Protein AF-A0A1G8CUR8-F1 (afdb_monomer_lite)

Structure (mmCIF, N/CA/C/O backbone):
data_AF-A0A1G8CUR8-F1
#
_entry.id   AF-A0A1G8CUR8-F1
#
loop_
_atom_site.group_PDB
_atom_site.id
_atom_site.type_symbol
_atom_site.label_atom_id
_atom_site.label_al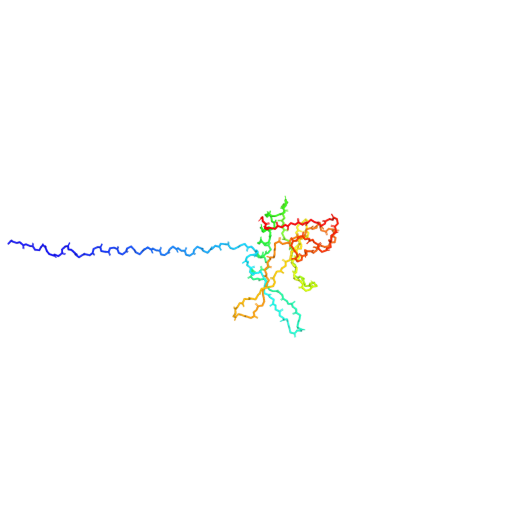t_id
_atom_site.label_comp_id
_atom_site.label_asym_id
_atom_site.label_entity_id
_atom_site.label_seq_id
_atom_site.pdbx_PDB_ins_code
_atom_site.Cartn_x
_atom_site.Cartn_y
_atom_site.Cartn_z
_atom_site.occupancy
_atom_site.B_iso_or_equiv
_atom_site.auth_seq_id
_atom_site.auth_comp_id
_atom_site.auth_asym_id
_atom_site.auth_atom_id
_atom_site.pdbx_PDB_model_num
ATOM 1 N N . MET A 1 1 ? 21.674 -42.390 73.891 1.00 46.41 1 MET A N 1
ATOM 2 C CA . MET A 1 1 ? 22.106 -42.621 72.493 1.00 46.41 1 MET A CA 1
ATOM 3 C C . MET A 1 1 ? 20.944 -43.165 71.679 1.00 46.41 1 MET A C 1
ATOM 5 O O . MET A 1 1 ? 20.579 -44.313 71.882 1.00 46.41 1 MET A O 1
ATOM 9 N N . LYS A 1 2 ? 20.374 -42.333 70.805 1.00 46.00 2 LYS A N 1
ATOM 10 C CA . LYS A 1 2 ? 19.852 -42.643 69.457 1.00 46.00 2 LYS A CA 1
ATOM 11 C C . LYS A 1 2 ? 18.990 -41.457 69.041 1.00 46.00 2 LYS A C 1
ATOM 13 O O . LYS A 1 2 ? 17.779 -41.410 69.196 1.00 46.00 2 LYS A O 1
ATOM 18 N N . THR A 1 3 ? 19.743 -40.440 68.663 1.00 50.34 3 THR A N 1
ATOM 19 C CA . THR A 1 3 ? 19.353 -39.210 68.000 1.00 50.34 3 THR A CA 1
ATOM 20 C C . THR A 1 3 ? 18.480 -39.491 66.780 1.00 50.34 3 THR A C 1
ATOM 22 O O . THR A 1 3 ? 18.774 -40.390 65.998 1.00 50.34 3 THR A O 1
ATOM 25 N N . LEU A 1 4 ? 17.430 -38.675 66.656 1.00 47.97 4 LEU A N 1
ATOM 26 C CA . LEU A 1 4 ? 16.946 -38.065 65.416 1.00 47.97 4 LEU A CA 1
ATOM 27 C C . LEU A 1 4 ? 17.214 -38.868 64.133 1.00 47.97 4 LEU A C 1
ATOM 29 O O . LEU A 1 4 ? 18.206 -38.638 63.450 1.00 47.97 4 LEU A O 1
ATOM 33 N N . LEU A 1 5 ? 16.290 -39.754 63.765 1.00 52.28 5 LEU A N 1
ATOM 34 C CA . LEU A 1 5 ? 16.308 -40.417 62.455 1.00 52.28 5 LEU A CA 1
ATOM 35 C C . LEU A 1 5 ? 14.953 -40.326 61.739 1.00 52.28 5 LEU A C 1
ATOM 37 O O . LEU A 1 5 ? 14.599 -41.198 60.958 1.00 52.28 5 LEU A O 1
ATOM 41 N N . ILE A 1 6 ? 14.166 -39.281 62.029 1.00 55.12 6 ILE A N 1
ATOM 42 C CA . ILE A 1 6 ? 12.817 -39.104 61.450 1.00 55.12 6 ILE A CA 1
ATOM 43 C C . ILE A 1 6 ? 12.619 -37.722 60.794 1.00 55.12 6 ILE A C 1
ATOM 45 O O . ILE A 1 6 ? 11.648 -37.511 60.080 1.00 55.12 6 ILE A O 1
ATOM 49 N N . SER A 1 7 ? 13.552 -36.778 60.926 1.00 48.81 7 SER A N 1
ATOM 50 C CA . SER A 1 7 ? 13.362 -35.406 60.420 1.00 48.81 7 SER A CA 1
ATOM 51 C C . SER A 1 7 ? 14.012 -35.092 59.064 1.00 48.81 7 SER A C 1
ATOM 53 O O . SER A 1 7 ? 13.972 -33.943 58.640 1.00 48.81 7 SER A O 1
ATOM 55 N N . LEU A 1 8 ? 14.559 -36.078 58.341 1.00 48.44 8 LEU A N 1
ATOM 56 C CA . LEU A 1 8 ? 15.260 -35.852 57.061 1.00 48.44 8 LEU A CA 1
ATOM 57 C C . LEU A 1 8 ? 14.504 -36.348 55.814 1.00 48.44 8 LEU A C 1
ATOM 59 O O . LEU A 1 8 ? 15.114 -36.708 54.814 1.00 48.44 8 LEU A O 1
ATOM 63 N N . LEU A 1 9 ? 13.168 -36.355 55.860 1.00 48.84 9 LEU A N 1
ATOM 64 C CA . LEU A 1 9 ? 12.311 -36.604 54.687 1.00 48.84 9 LEU A CA 1
ATOM 65 C C . LEU A 1 9 ? 11.451 -35.388 54.301 1.00 48.84 9 LEU A C 1
ATOM 67 O O . LEU A 1 9 ? 10.541 -35.503 53.482 1.00 48.84 9 LEU A O 1
ATOM 71 N N . PHE A 1 10 ? 11.751 -34.205 54.845 1.00 53.59 10 PHE A N 1
ATOM 72 C CA . PHE A 1 10 ? 11.098 -32.973 54.416 1.00 53.59 10 PHE A CA 1
ATOM 73 C C . PHE A 1 10 ? 11.707 -32.459 53.107 1.00 53.59 10 PHE A C 1
ATOM 75 O O . PHE A 1 10 ? 12.658 -31.685 53.075 1.00 53.59 10 PHE A O 1
ATOM 82 N N . SER A 1 11 ? 11.074 -32.916 52.026 1.00 55.25 11 SER A N 1
ATOM 83 C CA . SER A 1 11 ? 10.578 -32.053 50.952 1.00 55.25 11 SER A CA 1
ATOM 84 C C . SER A 1 11 ? 11.602 -31.140 50.274 1.00 55.25 11 SER A C 1
ATOM 86 O O . SER A 1 11 ? 11.551 -29.920 50.404 1.00 55.25 11 SER A O 1
ATOM 88 N N . THR A 1 12 ? 12.439 -31.723 49.420 1.00 54.06 12 THR A N 1
ATOM 89 C CA . THR A 1 12 ? 12.925 -31.042 48.212 1.00 54.06 12 THR A CA 1
ATOM 90 C C . THR A 1 12 ? 12.039 -31.409 47.022 1.00 54.06 12 THR A C 1
ATOM 92 O O . THR A 1 12 ? 12.497 -31.898 45.993 1.00 54.06 12 THR A O 1
ATOM 95 N N . SER A 1 13 ? 10.735 -31.144 47.123 1.00 54.97 13 SER A N 1
ATOM 96 C CA . SER A 1 13 ? 9.916 -30.924 45.930 1.00 54.97 13 SER A CA 1
ATOM 97 C C . SER A 1 13 ? 10.294 -29.549 45.386 1.00 54.97 13 SER A C 1
ATOM 99 O O . SER A 1 13 ? 9.623 -28.546 45.618 1.00 54.97 13 SER A O 1
ATOM 101 N N . CYS A 1 14 ? 11.434 -29.506 44.696 1.00 48.78 14 CYS A N 1
ATOM 102 C CA . CYS A 1 14 ? 11.768 -28.409 43.809 1.00 48.78 14 CYS A CA 1
ATOM 103 C C . CYS A 1 14 ? 10.674 -28.408 42.738 1.00 48.78 14 CYS A C 1
ATOM 105 O O . CYS A 1 14 ? 10.667 -29.245 41.835 1.00 48.78 14 CYS A O 1
ATOM 107 N N . LEU A 1 15 ? 9.678 -27.543 42.920 1.00 56.38 15 LEU A N 1
ATOM 108 C CA . LEU A 1 15 ? 8.731 -27.190 41.881 1.00 56.38 15 LEU A CA 1
ATOM 109 C C . LEU A 1 15 ? 9.568 -26.667 40.719 1.00 56.38 15 LEU A C 1
ATOM 111 O O . LEU A 1 15 ? 10.010 -25.521 40.724 1.00 56.38 15 LEU A O 1
ATOM 115 N N . ALA A 1 16 ? 9.797 -27.525 39.730 1.00 51.09 16 ALA A N 1
ATOM 116 C CA . ALA A 1 16 ? 10.126 -27.089 38.393 1.00 51.09 16 ALA A CA 1
ATOM 117 C C . ALA A 1 16 ? 8.914 -26.289 37.899 1.00 51.09 16 ALA A C 1
ATOM 119 O O . ALA A 1 16 ? 8.009 -26.827 37.265 1.00 51.09 16 ALA A O 1
ATOM 120 N N . GLN A 1 17 ? 8.857 -25.002 38.248 1.00 52.84 17 GLN A N 1
ATOM 121 C CA . GLN A 1 17 ? 8.122 -24.044 37.445 1.00 52.84 17 GLN A CA 1
ATOM 122 C C . GLN A 1 17 ? 8.821 -24.052 36.095 1.00 52.84 17 GLN A C 1
ATOM 124 O O . GLN A 1 17 ? 9.847 -23.414 35.889 1.00 52.84 17 GLN A O 1
ATOM 129 N N . GLN A 1 18 ? 8.294 -24.884 35.204 1.00 57.16 18 GLN A N 1
ATOM 130 C CA . GLN A 1 18 ? 8.576 -24.815 33.790 1.00 57.16 18 GLN A CA 1
ATOM 131 C C . GLN A 1 18 ? 8.112 -23.417 33.389 1.00 57.16 18 GLN A C 1
ATOM 133 O O . GLN A 1 18 ? 6.907 -23.166 33.325 1.00 57.16 18 GLN A O 1
ATOM 138 N N . GLU A 1 19 ? 9.057 -22.480 33.275 1.00 56.84 19 GLU A N 1
ATOM 139 C CA . GLU A 1 19 ? 8.770 -21.132 32.804 1.00 56.84 19 GLU A CA 1
ATOM 140 C C . GLU A 1 19 ? 7.939 -21.289 31.535 1.00 56.84 19 GLU A C 1
ATOM 142 O O . GLU A 1 19 ? 8.374 -21.929 30.572 1.00 56.84 19 GLU A O 1
ATOM 147 N N . ALA A 1 20 ? 6.692 -20.811 31.583 1.00 58.66 20 ALA A N 1
ATOM 148 C CA . ALA A 1 20 ? 5.819 -20.841 30.428 1.00 58.66 20 ALA A CA 1
ATOM 149 C C . ALA A 1 20 ? 6.600 -20.198 29.286 1.00 58.66 20 ALA A C 1
ATOM 151 O O . ALA A 1 20 ? 7.018 -19.044 29.402 1.00 58.66 20 ALA A O 1
ATOM 152 N N . SER A 1 21 ? 6.861 -20.978 28.232 1.00 54.66 21 SER A N 1
ATOM 153 C CA . SER A 1 21 ? 7.653 -20.521 27.098 1.00 54.66 21 SER A CA 1
ATOM 154 C C . SER A 1 21 ? 7.123 -19.153 26.673 1.00 54.66 21 SER A C 1
ATOM 156 O O . SER A 1 21 ? 5.904 -19.022 26.510 1.00 54.66 21 SER A O 1
ATOM 158 N N . PRO A 1 22 ? 7.981 -18.124 26.547 1.00 57.94 22 PRO A N 1
ATOM 159 C CA . PRO A 1 22 ? 7.515 -16.789 26.221 1.00 57.94 22 PRO A CA 1
ATOM 160 C C . PRO A 1 22 ? 6.696 -16.890 24.939 1.00 57.94 22 PRO A C 1
ATOM 162 O O . PRO A 1 22 ? 7.188 -17.412 23.934 1.00 57.94 22 PRO A O 1
ATOM 165 N N . LEU A 1 23 ? 5.433 -16.449 25.005 1.00 54.91 23 LEU A N 1
ATOM 166 C CA . LEU A 1 23 ? 4.524 -16.365 23.863 1.00 54.91 23 LEU A CA 1
ATOM 167 C C . LEU A 1 23 ? 5.285 -15.697 22.722 1.00 54.91 23 LEU A C 1
ATOM 169 O O . LEU A 1 23 ? 5.497 -14.484 22.718 1.00 54.91 23 LEU A O 1
ATOM 173 N N . THR A 1 24 ? 5.777 -16.508 21.791 1.00 53.72 24 THR A N 1
ATOM 174 C CA . THR A 1 24 ? 6.629 -16.016 20.721 1.00 53.72 24 THR A CA 1
ATOM 175 C C . THR A 1 24 ? 5.688 -15.362 19.729 1.00 53.72 24 THR A C 1
ATOM 177 O O . THR A 1 24 ? 5.030 -16.036 18.936 1.00 53.72 24 THR A O 1
ATOM 180 N N . TYR A 1 25 ? 5.534 -14.044 19.836 1.00 54.44 25 TYR A N 1
ATOM 181 C CA . TYR A 1 25 ? 4.718 -13.282 18.904 1.00 54.44 25 TYR A CA 1
ATOM 182 C C . TYR A 1 25 ? 5.302 -13.465 17.505 1.00 54.44 25 TYR A C 1
ATOM 184 O O . TYR A 1 25 ? 6.370 -12.946 17.185 1.00 54.44 25 TYR A O 1
ATOM 192 N N . ARG A 1 26 ? 4.607 -14.240 16.668 1.00 64.19 26 ARG A N 1
ATOM 193 C CA . ARG A 1 26 ? 4.991 -14.429 15.271 1.00 64.19 26 ARG A CA 1
ATOM 194 C C . ARG A 1 26 ? 4.946 -13.075 14.572 1.00 64.19 26 ARG A C 1
ATOM 196 O O . ARG A 1 26 ? 3.879 -12.463 14.487 1.00 64.19 26 ARG A O 1
ATOM 203 N N . THR A 1 27 ? 6.082 -12.635 14.039 1.00 71.56 27 THR A N 1
ATOM 204 C CA . THR A 1 27 ? 6.149 -11.460 13.168 1.00 71.56 27 THR A CA 1
ATOM 205 C C . THR A 1 27 ? 5.215 -11.679 11.978 1.00 71.56 27 THR A C 1
ATOM 207 O O . THR A 1 27 ? 5.364 -12.650 11.233 1.00 71.56 27 THR A O 1
ATOM 210 N N . ARG A 1 28 ? 4.208 -10.814 11.839 1.00 75.75 28 ARG A N 1
ATOM 211 C CA . ARG A 1 28 ? 3.243 -10.858 10.733 1.00 75.75 28 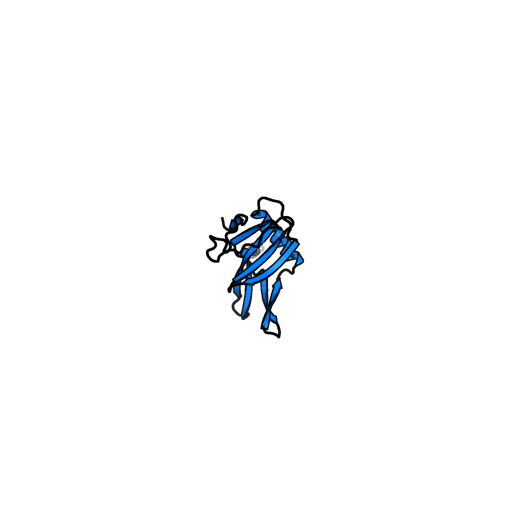ARG A CA 1
ATOM 212 C C . ARG A 1 28 ? 3.781 -10.071 9.546 1.00 75.75 28 ARG A C 1
ATOM 214 O O . ARG A 1 28 ? 4.362 -9.001 9.730 1.00 75.75 28 ARG A O 1
ATOM 221 N N . THR A 1 29 ? 3.566 -10.584 8.341 1.00 79.25 29 THR A N 1
ATOM 222 C CA . THR A 1 29 ? 3.896 -9.879 7.098 1.00 79.25 29 THR A CA 1
ATOM 223 C C . THR A 1 29 ? 2.890 -8.755 6.818 1.00 79.25 29 THR A C 1
ATOM 225 O O . THR A 1 29 ? 1.841 -8.654 7.461 1.00 79.25 29 THR A O 1
ATOM 228 N N . LEU A 1 30 ? 3.226 -7.859 5.887 1.00 83.62 30 LEU A N 1
ATOM 229 C CA . LEU A 1 30 ? 2.437 -6.657 5.588 1.00 83.62 30 LEU A CA 1
ATOM 230 C C . LEU A 1 30 ? 1.007 -6.979 5.105 1.00 83.62 30 LEU A C 1
ATOM 232 O O . LEU A 1 30 ? 0.063 -6.266 5.432 1.00 83.62 30 LEU A O 1
ATOM 236 N N . ASP A 1 31 ? 0.846 -8.092 4.392 1.00 79.19 31 ASP A N 1
ATOM 237 C CA . ASP A 1 31 ? -0.421 -8.649 3.900 1.00 79.19 31 ASP A CA 1
ATOM 238 C C . ASP A 1 31 ? -1.252 -9.359 4.990 1.00 79.19 31 ASP A C 1
ATOM 240 O O . ASP A 1 31 ? -2.374 -9.797 4.748 1.00 79.19 31 ASP A O 1
ATOM 244 N N . GLN A 1 32 ? -0.721 -9.469 6.211 1.00 83.12 32 GLN A N 1
ATOM 245 C CA . GLN A 1 32 ? -1.376 -10.113 7.358 1.00 83.12 32 GLN A CA 1
ATOM 246 C C . GLN A 1 32 ? -1.765 -9.125 8.463 1.00 83.12 32 GLN A C 1
ATOM 248 O O . GLN A 1 32 ? -2.253 -9.531 9.526 1.00 83.12 32 GLN A O 1
ATOM 253 N N . LYS A 1 33 ? -1.525 -7.830 8.250 1.00 88.62 33 LYS A N 1
ATOM 254 C CA . LYS A 1 33 ? -1.815 -6.786 9.230 1.00 88.62 33 LYS A CA 1
ATOM 255 C C . LYS A 1 33 ? -2.688 -5.692 8.637 1.00 88.62 33 LYS A C 1
ATOM 257 O O . LYS A 1 33 ? -2.622 -5.383 7.451 1.00 88.62 33 LYS A O 1
ATOM 262 N N . ASN A 1 34 ? -3.473 -5.073 9.510 1.00 90.38 34 ASN A N 1
ATOM 263 C CA . ASN A 1 34 ? -4.166 -3.838 9.182 1.00 90.38 34 ASN A CA 1
ATOM 264 C C . ASN A 1 34 ? -3.110 -2.749 8.967 1.00 90.38 34 ASN A C 1
ATOM 266 O O . ASN A 1 34 ? -2.259 -2.541 9.830 1.00 90.38 34 ASN A O 1
ATOM 270 N N . ILE A 1 35 ? -3.158 -2.077 7.823 1.00 94.25 35 ILE A N 1
ATOM 271 C CA . ILE A 1 35 ? -2.210 -1.018 7.465 1.00 94.25 35 ILE A CA 1
ATOM 272 C C . ILE A 1 35 ? -2.794 0.372 7.700 1.00 94.25 35 ILE A C 1
ATOM 274 O O . ILE A 1 35 ? -2.078 1.281 8.108 1.00 94.25 35 ILE A O 1
ATOM 278 N N . ALA A 1 36 ? -4.103 0.529 7.503 1.00 95.19 36 ALA A N 1
ATOM 279 C CA . ALA A 1 36 ? -4.791 1.799 7.654 1.00 95.19 36 ALA A CA 1
ATOM 280 C C . ALA A 1 36 ? -6.190 1.607 8.237 1.00 95.19 36 ALA A C 1
ATOM 282 O O . ALA A 1 36 ? -6.872 0.621 7.949 1.00 95.19 36 ALA A O 1
ATOM 283 N N . LYS A 1 37 ? -6.621 2.569 9.049 1.00 93.75 37 LYS A N 1
ATOM 284 C CA . LYS A 1 37 ? -8.009 2.724 9.485 1.00 93.75 37 LYS A CA 1
ATOM 285 C C . LYS A 1 37 ? -8.741 3.639 8.508 1.00 93.75 37 LYS A C 1
ATOM 287 O O . LYS A 1 37 ? -8.188 4.666 8.119 1.00 93.75 37 LYS A O 1
ATOM 292 N N . ILE A 1 38 ? -9.971 3.280 8.144 1.00 93.62 38 ILE A N 1
ATOM 293 C CA . ILE A 1 38 ? -10.858 4.148 7.363 1.00 93.62 38 ILE A CA 1
ATOM 294 C C . ILE A 1 38 ? -11.688 4.987 8.335 1.00 93.62 38 ILE A C 1
ATOM 296 O O . ILE A 1 38 ? -12.280 4.465 9.284 1.00 93.62 38 ILE A O 1
ATOM 300 N N . HIS A 1 39 ? -11.742 6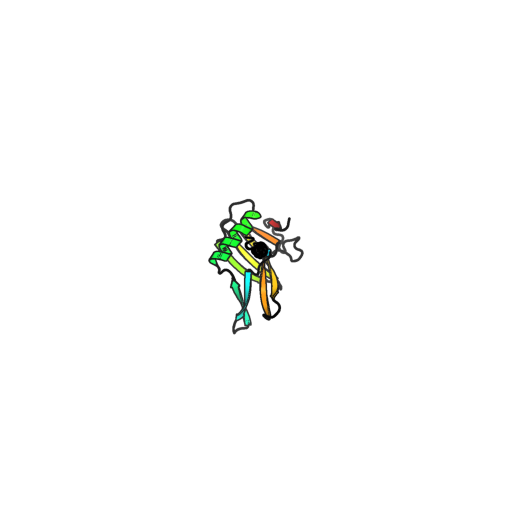.285 8.076 1.00 91.19 39 HIS A N 1
ATOM 301 C CA . HIS A 1 39 ? -12.554 7.258 8.786 1.00 91.19 39 HIS A CA 1
ATOM 302 C C . HIS A 1 39 ? -13.521 7.922 7.809 1.00 91.19 39 HIS A C 1
ATOM 304 O O . HIS A 1 39 ? -13.252 7.989 6.612 1.00 91.19 39 HIS A O 1
ATOM 310 N N . LEU A 1 40 ? -14.631 8.426 8.334 1.00 86.94 40 LEU A N 1
ATOM 311 C CA . LEU A 1 40 ? -15.482 9.376 7.632 1.00 86.94 40 LEU A CA 1
ATOM 312 C C . LEU A 1 40 ? -15.224 10.738 8.260 1.00 86.94 40 LEU A C 1
ATOM 314 O O . LEU A 1 40 ? -15.240 10.857 9.489 1.00 86.94 40 LEU A O 1
ATOM 318 N N . ASP A 1 41 ? -14.924 11.734 7.439 1.00 83.88 41 ASP A N 1
ATOM 319 C CA . ASP A 1 41 ? -14.894 13.111 7.907 1.00 83.88 41 ASP A CA 1
ATOM 320 C C . ASP A 1 41 ? -16.320 13.645 8.137 1.00 83.88 41 ASP A C 1
ATOM 322 O O . ASP A 1 41 ? -17.320 12.935 7.991 1.00 83.88 41 ASP A O 1
ATOM 326 N N . LYS A 1 42 ? -16.417 14.913 8.544 1.00 83.62 42 LYS A N 1
ATOM 327 C CA . LYS A 1 42 ? -17.701 15.565 8.838 1.00 83.62 42 LYS A CA 1
ATOM 328 C C . LYS A 1 42 ? -18.584 15.748 7.599 1.00 83.62 42 LYS A C 1
ATOM 330 O O . LYS A 1 42 ? -19.785 15.943 7.750 1.00 83.62 42 LYS A O 1
ATOM 335 N N . GLU A 1 43 ? -17.997 15.693 6.409 1.00 87.56 43 GLU A N 1
ATOM 336 C CA . GLU A 1 43 ? -18.656 15.866 5.113 1.00 87.56 43 GLU A CA 1
ATOM 337 C C . GLU A 1 43 ? -19.024 14.508 4.487 1.00 87.56 43 GLU A C 1
ATOM 339 O O . GLU A 1 43 ? -19.677 14.452 3.448 1.00 87.56 43 GLU A O 1
ATOM 344 N N . GLY A 1 44 ? -18.656 13.402 5.145 1.00 81.06 44 GLY A N 1
ATOM 345 C CA . GLY A 1 44 ? -18.900 12.038 4.686 1.00 81.06 44 GLY A CA 1
ATOM 346 C C . GLY A 1 44 ? -17.825 11.499 3.741 1.00 81.06 44 GLY A C 1
ATOM 347 O O . GLY A 1 44 ? -17.971 10.378 3.247 1.00 81.06 44 GLY A O 1
ATOM 348 N N . SER A 1 45 ? -16.738 12.238 3.509 1.00 86.94 45 SER A N 1
ATOM 349 C CA . SER A 1 45 ? -15.619 11.765 2.697 1.00 86.94 45 SER A CA 1
ATOM 350 C C . SER A 1 45 ? -14.750 10.790 3.486 1.00 86.94 45 SER A C 1
ATOM 352 O O . SER A 1 45 ? -14.549 10.910 4.698 1.00 86.94 45 SER A O 1
ATOM 354 N N . GLN A 1 46 ? -14.225 9.784 2.788 1.00 89.31 46 GLN A N 1
ATOM 355 C CA . GLN A 1 46 ? -13.362 8.782 3.403 1.00 89.31 46 GLN A CA 1
ATOM 356 C C . GLN A 1 46 ? -11.941 9.319 3.561 1.00 89.31 46 GLN A C 1
ATOM 358 O O . GLN A 1 46 ? -11.308 9.723 2.588 1.00 89.31 46 GLN A O 1
ATOM 363 N N . THR A 1 47 ? -11.422 9.261 4.783 1.00 91.06 47 THR A N 1
ATOM 364 C CA . THR A 1 47 ? -10.025 9.570 5.104 1.00 91.06 47 THR A CA 1
ATOM 365 C C . THR A 1 47 ? -9.337 8.351 5.711 1.00 91.06 47 THR A C 1
ATOM 367 O O . THR A 1 47 ? -9.988 7.417 6.190 1.00 91.06 47 THR A O 1
ATOM 370 N N . TYR A 1 48 ? -8.005 8.327 5.664 1.00 92.44 48 TYR A N 1
ATOM 371 C CA . TYR A 1 48 ? -7.217 7.154 6.033 1.00 92.44 48 TYR A CA 1
ATOM 372 C C . TYR A 1 48 ? -6.108 7.523 7.011 1.00 92.44 48 TYR A C 1
ATOM 374 O O . TYR A 1 48 ? -5.382 8.488 6.791 1.00 92.44 48 TYR A O 1
ATOM 382 N N . THR A 1 49 ? -5.943 6.709 8.053 1.00 93.81 49 THR A N 1
ATOM 383 C CA . THR A 1 49 ? -4.851 6.861 9.024 1.00 93.81 49 THR A CA 1
ATOM 384 C C . THR A 1 49 ? -4.004 5.596 9.037 1.00 93.81 49 THR A C 1
ATOM 386 O O . THR A 1 49 ? -4.517 4.525 9.374 1.00 93.81 49 THR A O 1
ATOM 389 N N . TYR A 1 50 ? -2.717 5.706 8.696 1.00 94.56 50 TYR A N 1
ATOM 390 C CA . TYR A 1 50 ? -1.776 4.586 8.781 1.00 94.56 50 TYR A CA 1
ATOM 391 C C . TYR A 1 50 ? -1.513 4.195 10.236 1.00 94.56 50 TYR A C 1
ATOM 393 O O . TYR A 1 50 ? -1.203 5.045 11.068 1.00 94.56 50 TYR A O 1
ATOM 401 N N . LEU A 1 51 ? -1.613 2.900 10.546 1.00 93.12 51 LEU A N 1
ATOM 402 C CA . LEU A 1 51 ? -1.523 2.414 11.929 1.00 93.12 51 LEU A CA 1
ATOM 403 C C . LEU A 1 51 ? -0.099 2.437 12.496 1.00 93.12 51 LEU A C 1
ATOM 405 O O . LEU A 1 51 ? 0.062 2.610 13.700 1.00 93.12 51 LEU A O 1
ATOM 409 N N . SER A 1 52 ? 0.920 2.282 11.649 1.00 91.88 52 SER A N 1
ATOM 410 C CA . SER A 1 52 ? 2.334 2.418 12.028 1.00 91.88 52 SER A CA 1
ATOM 411 C C . SER A 1 52 ? 2.856 3.854 11.906 1.00 91.88 52 SER A C 1
ATOM 413 O O . SER A 1 52 ? 4.002 4.117 12.246 1.00 91.88 52 SER A O 1
ATOM 415 N N . GLY A 1 53 ? 2.030 4.799 11.442 1.00 93.94 53 GLY A N 1
ATOM 416 C CA . GLY A 1 53 ? 2.495 6.113 11.004 1.00 93.94 53 GLY A CA 1
ATOM 417 C C . GLY A 1 53 ? 3.168 6.057 9.628 1.00 93.94 53 GLY A C 1
ATOM 418 O O . GLY A 1 53 ? 3.684 5.027 9.200 1.00 93.94 53 GLY A O 1
ATOM 419 N N . GLU A 1 54 ? 3.142 7.177 8.906 1.00 91.50 54 GLU A N 1
ATOM 420 C CA . GLU A 1 54 ? 3.564 7.222 7.500 1.00 91.50 54 GLU A CA 1
ATOM 421 C C . GLU A 1 54 ? 5.023 6.792 7.310 1.00 91.50 54 GLU A C 1
ATOM 423 O O . GLU A 1 54 ? 5.301 5.883 6.535 1.00 91.50 54 GLU A O 1
ATOM 428 N N . LYS A 1 55 ? 5.958 7.376 8.067 1.00 93.00 55 LYS A N 1
ATOM 429 C CA . LYS A 1 55 ? 7.396 7.089 7.939 1.00 93.00 55 LYS A CA 1
ATOM 430 C C . LYS A 1 55 ? 7.720 5.597 8.078 1.00 93.00 55 LYS A C 1
ATOM 432 O O . LYS A 1 55 ? 8.462 5.052 7.258 1.00 93.00 55 LYS A O 1
ATOM 437 N N . ASP A 1 56 ? 7.178 4.945 9.102 1.00 93.69 56 ASP A N 1
ATOM 438 C CA . ASP A 1 56 ? 7.440 3.526 9.347 1.00 93.69 56 ASP A CA 1
ATOM 439 C C . ASP A 1 56 ? 6.724 2.655 8.314 1.00 93.69 56 ASP A C 1
ATOM 441 O O . ASP A 1 56 ? 7.310 1.696 7.812 1.00 93.69 56 ASP A O 1
ATOM 445 N N . PHE A 1 57 ? 5.517 3.039 7.894 1.00 94.12 57 PHE A N 1
ATOM 446 C CA . PHE A 1 57 ? 4.807 2.360 6.817 1.00 94.12 57 PHE A CA 1
ATOM 447 C C . PHE A 1 57 ? 5.586 2.371 5.490 1.00 94.12 57 PHE A C 1
ATOM 449 O O . PHE A 1 57 ? 5.702 1.329 4.844 1.00 94.12 57 PHE A O 1
ATOM 456 N N . LEU A 1 58 ? 6.201 3.498 5.101 1.00 94.81 58 LEU A N 1
ATOM 457 C CA . LEU A 1 58 ? 7.033 3.568 3.889 1.00 94.81 58 LEU A CA 1
ATOM 458 C C . LEU A 1 58 ? 8.259 2.643 3.978 1.00 94.81 58 LEU A C 1
ATOM 460 O O . LEU A 1 58 ? 8.638 2.006 2.988 1.00 94.81 58 LEU A O 1
ATOM 464 N N . LYS A 1 59 ? 8.874 2.530 5.162 1.00 92.81 59 LYS A N 1
ATOM 465 C CA . LYS A 1 59 ? 10.001 1.616 5.399 1.00 92.81 59 LYS A CA 1
ATOM 466 C C . LYS A 1 59 ? 9.572 0.155 5.270 1.00 92.81 59 LYS A C 1
ATOM 468 O O . LYS A 1 59 ? 10.251 -0.626 4.607 1.00 92.81 59 LYS A O 1
ATOM 473 N N . GLU A 1 60 ? 8.445 -0.211 5.869 1.00 92.25 60 GLU A N 1
ATOM 474 C CA . GLU A 1 60 ? 7.911 -1.571 5.789 1.00 92.25 60 GLU A CA 1
ATOM 475 C C . GLU A 1 60 ? 7.486 -1.939 4.360 1.00 92.25 60 GLU A C 1
ATOM 477 O O . GLU A 1 60 ? 7.766 -3.047 3.906 1.00 92.25 60 GLU A O 1
ATOM 482 N N . LEU A 1 61 ? 6.868 -1.011 3.620 1.00 93.00 61 LEU A N 1
ATOM 483 C CA . LEU A 1 61 ? 6.547 -1.203 2.203 1.00 93.00 61 LEU A CA 1
ATOM 484 C C . LEU A 1 61 ? 7.795 -1.380 1.347 1.00 93.00 61 LEU A C 1
ATOM 486 O O . LEU A 1 61 ? 7.804 -2.213 0.447 1.00 93.00 61 LEU A O 1
ATOM 490 N N . THR A 1 62 ? 8.850 -0.614 1.630 1.00 92.50 62 THR A N 1
ATOM 491 C CA . THR A 1 62 ? 10.137 -0.760 0.943 1.00 92.50 62 THR A CA 1
ATOM 492 C C . THR A 1 62 ? 10.661 -2.185 1.101 1.00 92.50 62 THR A C 1
ATOM 494 O O . THR A 1 62 ? 10.956 -2.839 0.106 1.00 92.50 62 THR A O 1
ATOM 497 N N . GLN A 1 63 ? 10.690 -2.703 2.332 1.00 89.94 63 GLN A N 1
ATOM 498 C CA . GLN A 1 63 ? 11.114 -4.079 2.607 1.00 89.94 63 GLN A CA 1
ATOM 499 C C . GLN A 1 63 ? 10.196 -5.115 1.945 1.00 89.94 63 GLN A C 1
ATOM 501 O O . GLN A 1 63 ? 10.673 -6.095 1.378 1.00 89.94 63 GLN A O 1
ATOM 506 N N . TYR A 1 64 ? 8.882 -4.891 1.998 1.00 88.94 64 TYR A N 1
ATOM 507 C CA . TYR A 1 64 ? 7.891 -5.779 1.398 1.00 88.94 64 TYR A CA 1
ATOM 508 C C . TYR A 1 64 ? 8.059 -5.877 -0.122 1.00 88.94 64 TYR A C 1
ATOM 510 O O . TYR A 1 64 ? 8.120 -6.978 -0.667 1.00 88.94 64 TYR A O 1
ATOM 518 N N . TYR A 1 65 ? 8.189 -4.741 -0.811 1.00 88.25 65 TYR A N 1
ATOM 519 C CA . TYR A 1 65 ? 8.310 -4.736 -2.262 1.00 88.25 65 TYR A CA 1
ATOM 520 C C . TYR A 1 65 ? 9.685 -5.203 -2.749 1.00 88.25 65 TYR A C 1
ATOM 522 O O . TYR A 1 65 ? 9.762 -5.857 -3.787 1.00 88.25 65 TYR A O 1
ATOM 530 N N . GLN A 1 66 ? 10.764 -4.947 -1.999 1.00 86.88 66 GLN A N 1
ATOM 531 C CA . GLN A 1 66 ? 12.105 -5.457 -2.326 1.00 86.88 66 GLN A CA 1
ATOM 532 C C . GLN A 1 66 ? 12.145 -6.983 -2.479 1.00 86.88 66 GLN A C 1
ATOM 534 O O . GLN A 1 66 ? 12.950 -7.497 -3.247 1.00 86.88 66 GLN A O 1
ATOM 539 N N . ALA A 1 67 ? 11.270 -7.713 -1.782 1.00 80.50 67 ALA A N 1
ATOM 540 C CA . ALA A 1 67 ? 11.184 -9.165 -1.904 1.00 80.50 67 ALA A CA 1
ATOM 541 C C . ALA A 1 67 ? 10.523 -9.642 -3.212 1.00 80.50 67 ALA A C 1
ATOM 543 O O . ALA A 1 67 ? 10.641 -10.821 -3.548 1.00 80.50 67 ALA A O 1
ATOM 544 N N . ILE A 1 68 ? 9.805 -8.767 -3.924 1.00 76.19 68 ILE A N 1
ATOM 545 C CA . ILE A 1 68 ? 8.976 -9.147 -5.079 1.00 76.19 68 ILE A CA 1
ATOM 546 C C . ILE A 1 68 ? 9.381 -8.453 -6.384 1.00 76.19 68 ILE A C 1
ATOM 548 O O . ILE A 1 68 ? 9.073 -8.972 -7.452 1.00 76.19 68 ILE A O 1
ATOM 552 N N . VAL A 1 69 ? 10.075 -7.312 -6.327 1.00 77.31 69 VAL A N 1
ATOM 553 C CA . VAL A 1 69 ? 10.569 -6.598 -7.515 1.00 77.31 69 VAL A CA 1
ATOM 554 C C . VAL A 1 69 ? 12.067 -6.876 -7.690 1.00 77.31 69 VAL A C 1
ATOM 556 O O . VAL A 1 69 ? 12.815 -6.772 -6.721 1.00 77.31 69 VAL A O 1
ATOM 559 N N . PRO A 1 70 ? 12.548 -7.179 -8.908 1.00 65.50 70 PRO A N 1
ATOM 560 C CA . PRO A 1 70 ? 13.938 -7.591 -9.150 1.00 65.50 70 PRO A CA 1
ATOM 561 C C . PRO A 1 70 ? 15.008 -6.491 -8.985 1.00 65.50 70 PRO A C 1
ATOM 563 O O . PRO A 1 70 ? 16.184 -6.752 -9.230 1.00 65.50 70 PRO A O 1
ATOM 566 N N . TYR A 1 71 ? 14.645 -5.273 -8.575 1.00 72.31 71 TYR A N 1
ATOM 567 C CA . TYR A 1 71 ? 15.551 -4.122 -8.490 1.00 72.31 71 TYR A CA 1
ATOM 568 C C . TYR A 1 71 ? 15.516 -3.479 -7.106 1.00 72.31 71 TYR A C 1
ATOM 570 O O . TYR A 1 71 ? 14.527 -3.593 -6.385 1.00 72.31 71 TYR A O 1
ATOM 578 N N . THR A 1 72 ? 16.568 -2.737 -6.748 1.00 74.06 72 THR A N 1
ATOM 579 C CA . THR A 1 72 ? 16.550 -1.913 -5.535 1.00 74.06 72 THR A CA 1
ATOM 580 C C . THR A 1 72 ? 15.477 -0.841 -5.665 1.00 74.06 72 THR A C 1
ATOM 582 O O . THR A 1 72 ? 15.574 0.077 -6.479 1.00 74.06 72 THR A O 1
ATOM 585 N N . ILE A 1 73 ? 14.462 -0.952 -4.823 1.00 83.25 73 ILE A N 1
ATOM 586 C CA . ILE A 1 73 ? 13.358 -0.008 -4.724 1.00 83.25 73 ILE A CA 1
ATOM 587 C C . ILE A 1 73 ? 13.412 0.664 -3.363 1.00 83.25 73 ILE A C 1
ATOM 589 O O . ILE A 1 73 ? 13.646 0.010 -2.346 1.00 83.25 73 ILE A O 1
ATOM 593 N N . GLN A 1 74 ? 13.173 1.972 -3.370 1.00 92.06 74 GLN A N 1
ATOM 594 C CA . GLN A 1 74 ? 12.926 2.778 -2.184 1.00 92.06 74 GLN A CA 1
ATOM 595 C C . GLN A 1 74 ? 11.577 3.461 -2.374 1.00 92.06 74 GLN A C 1
ATOM 597 O O . GLN A 1 74 ? 11.382 4.173 -3.361 1.00 92.06 74 GLN A O 1
ATOM 602 N N . VAL A 1 75 ? 10.645 3.235 -1.450 1.00 94.00 75 VAL A N 1
ATOM 603 C CA . VAL A 1 75 ? 9.338 3.896 -1.489 1.00 94.00 75 VAL A CA 1
ATOM 604 C C . VAL A 1 75 ? 9.511 5.366 -1.113 1.00 94.00 75 VAL A C 1
ATOM 606 O O . VAL A 1 75 ? 10.153 5.680 -0.110 1.00 94.00 75 VAL A O 1
ATOM 609 N N . GLN A 1 76 ? 8.941 6.251 -1.929 1.00 94.00 76 GLN A N 1
ATOM 610 C CA . GLN A 1 76 ? 8.986 7.703 -1.747 1.00 94.00 76 GLN A CA 1
ATOM 611 C C . GLN A 1 76 ? 7.669 8.243 -1.196 1.00 94.00 76 GLN A C 1
ATOM 613 O O . GLN A 1 76 ? 7.672 9.103 -0.322 1.00 94.00 76 GLN A O 1
ATOM 618 N N . SER A 1 77 ? 6.545 7.741 -1.705 1.00 94.31 77 SER A N 1
ATOM 619 C CA . SER A 1 77 ? 5.219 8.193 -1.296 1.00 94.31 77 SER A CA 1
ATOM 620 C C . SER A 1 77 ? 4.160 7.134 -1.558 1.00 94.31 77 SER A C 1
ATOM 622 O O . SER A 1 77 ? 4.360 6.194 -2.336 1.00 94.31 77 SER A O 1
ATOM 624 N N . THR A 1 78 ? 3.020 7.294 -0.890 1.00 95.75 78 THR A N 1
ATOM 625 C CA . THR A 1 78 ? 1.857 6.431 -1.075 1.00 95.75 78 THR A CA 1
ATOM 626 C C . THR A 1 78 ? 0.566 7.231 -1.088 1.00 95.75 78 THR A C 1
ATOM 628 O O . THR A 1 78 ? 0.476 8.281 -0.459 1.00 95.75 78 THR A O 1
ATOM 631 N N . ALA A 1 79 ? -0.444 6.709 -1.775 1.00 94.31 79 ALA A N 1
ATOM 632 C CA . ALA A 1 79 ? -1.802 7.230 -1.751 1.00 94.31 79 ALA A CA 1
ATOM 633 C C . ALA A 1 79 ? -2.807 6.075 -1.776 1.00 94.31 79 ALA A C 1
ATOM 635 O O . ALA A 1 79 ? -2.627 5.100 -2.510 1.00 94.31 79 ALA A O 1
ATOM 636 N N . ILE A 1 80 ? -3.876 6.192 -0.987 1.00 95.06 80 ILE A N 1
ATOM 637 C CA . ILE A 1 80 ? -5.008 5.265 -1.032 1.00 95.06 80 ILE A CA 1
ATOM 638 C C . ILE A 1 80 ? -6.099 5.893 -1.891 1.00 95.06 80 ILE A C 1
ATOM 640 O O . ILE A 1 80 ? -6.592 6.974 -1.577 1.00 95.06 80 ILE A O 1
ATOM 644 N N . ASN A 1 81 ? -6.498 5.194 -2.949 1.00 92.19 81 ASN A N 1
ATOM 645 C CA . ASN A 1 81 ? -7.564 5.619 -3.848 1.00 92.19 81 ASN A CA 1
ATOM 646 C C . ASN A 1 81 ? -8.729 4.634 -3.796 1.00 92.19 81 ASN A C 1
ATOM 648 O O . ASN A 1 81 ? -8.513 3.423 -3.736 1.00 92.19 81 ASN A O 1
ATOM 652 N N . TYR A 1 82 ? -9.953 5.155 -3.862 1.00 90.94 82 TYR A N 1
ATOM 653 C CA . TYR A 1 82 ? -11.169 4.359 -3.996 1.00 90.94 82 TYR A CA 1
ATOM 654 C C . TYR A 1 82 ? -11.717 4.507 -5.415 1.00 90.94 82 TYR A C 1
ATOM 656 O O . TYR A 1 82 ? -12.084 5.605 -5.827 1.00 90.94 82 TYR A O 1
ATOM 664 N N . ILE A 1 83 ? -11.725 3.420 -6.183 1.00 87.44 83 ILE A N 1
ATOM 665 C CA . ILE A 1 83 ? -12.104 3.416 -7.601 1.00 87.44 83 ILE A CA 1
ATOM 666 C C . ILE A 1 83 ? -12.969 2.188 -7.858 1.00 87.44 83 ILE A C 1
ATOM 668 O O . ILE A 1 83 ? -12.548 1.080 -7.537 1.00 87.44 83 ILE A O 1
ATOM 672 N N . LYS A 1 84 ? -14.155 2.371 -8.460 1.00 86.81 84 LYS A N 1
ATOM 673 C CA . LYS A 1 84 ? -15.074 1.275 -8.841 1.00 86.81 84 LYS A CA 1
ATOM 674 C C . LYS A 1 84 ? -15.233 0.234 -7.719 1.00 86.81 84 LYS A C 1
ATOM 676 O O . LYS A 1 84 ? -14.948 -0.948 -7.903 1.00 86.81 84 LYS A O 1
ATOM 681 N N . ASP A 1 85 ? -15.589 0.710 -6.532 1.00 87.81 85 ASP A N 1
ATOM 682 C CA . ASP A 1 85 ? -15.809 -0.102 -5.331 1.00 87.81 85 ASP A CA 1
ATOM 683 C C . ASP A 1 85 ? -14.606 -0.882 -4.784 1.00 87.81 85 ASP A C 1
ATOM 685 O O . ASP A 1 85 ? -14.747 -1.807 -3.983 1.00 87.81 85 ASP A O 1
ATOM 689 N N . ASN A 1 86 ? -13.398 -0.470 -5.166 1.00 90.00 86 ASN A N 1
ATOM 690 C CA . ASN A 1 86 ? -12.151 -1.076 -4.730 1.00 90.00 86 ASN A CA 1
ATOM 691 C C . ASN A 1 86 ? -11.190 -0.049 -4.144 1.00 90.00 86 ASN A C 1
ATOM 693 O O . ASN A 1 86 ? -11.088 1.079 -4.622 1.00 90.00 86 ASN A O 1
ATOM 697 N N . TYR A 1 87 ? -10.447 -0.475 -3.123 1.00 93.12 87 TYR A N 1
ATOM 698 C CA . TYR A 1 87 ? -9.369 0.311 -2.537 1.00 93.12 87 TYR A CA 1
ATOM 699 C C . TYR A 1 87 ? -8.039 -0.088 -3.169 1.00 93.12 87 TYR A C 1
ATOM 701 O O . TYR A 1 87 ? -7.710 -1.271 -3.240 1.00 93.12 87 TYR A O 1
ATOM 709 N N . TYR A 1 88 ? -7.249 0.900 -3.573 1.00 93.31 88 TYR A N 1
ATOM 710 C CA . TYR A 1 88 ? -5.935 0.703 -4.169 1.00 93.31 88 TYR A CA 1
ATOM 711 C C . TYR A 1 88 ? -4.886 1.513 -3.427 1.00 93.31 88 TYR A C 1
ATOM 713 O O . TYR A 1 88 ? -5.058 2.713 -3.219 1.00 93.31 88 TYR A O 1
ATOM 721 N N . LEU A 1 89 ? -3.776 0.869 -3.080 1.00 95.06 89 LEU A N 1
ATOM 722 C CA . LEU A 1 89 ? -2.572 1.541 -2.619 1.00 95.06 89 LEU A CA 1
ATOM 723 C C . LEU A 1 89 ? -1.679 1.823 -3.820 1.00 95.06 89 LEU A C 1
ATOM 725 O O . LEU A 1 89 ? -1.076 0.907 -4.377 1.00 95.06 89 LEU A O 1
ATOM 729 N N . GLN A 1 90 ? -1.578 3.089 -4.196 1.00 94.25 90 GLN A N 1
ATOM 730 C CA . GLN A 1 90 ? -0.570 3.562 -5.132 1.00 94.25 90 GLN A CA 1
ATOM 731 C C . GLN A 1 90 ? 0.701 3.864 -4.352 1.00 94.25 90 GLN A C 1
ATOM 733 O O . GLN A 1 90 ? 0.675 4.604 -3.374 1.00 94.25 90 GLN A O 1
ATOM 738 N N . THR A 1 91 ? 1.805 3.269 -4.774 1.00 93.62 91 THR A N 1
ATOM 739 C CA . THR A 1 91 ? 3.126 3.433 -4.178 1.00 93.62 91 THR A CA 1
ATOM 740 C C . THR A 1 91 ? 4.062 3.949 -5.254 1.00 93.62 91 THR A C 1
ATOM 742 O O . THR A 1 91 ? 4.298 3.254 -6.239 1.00 93.62 91 THR A O 1
ATOM 745 N N . ASN A 1 92 ? 4.624 5.136 -5.059 1.00 92.88 92 ASN A N 1
ATOM 746 C CA . ASN A 1 92 ? 5.686 5.637 -5.921 1.00 92.88 92 ASN A CA 1
ATOM 747 C C . ASN A 1 92 ? 7.032 5.297 -5.302 1.00 92.88 92 ASN A C 1
ATOM 749 O O . ASN A 1 92 ? 7.257 5.474 -4.100 1.00 92.88 92 ASN A O 1
ATOM 753 N N . THR A 1 93 ? 7.925 4.789 -6.134 1.00 91.56 93 THR A N 1
ATOM 754 C CA . THR A 1 93 ? 9.275 4.413 -5.729 1.00 91.56 93 THR A CA 1
ATOM 755 C C . THR A 1 93 ? 10.292 5.274 -6.467 1.00 91.56 93 THR A C 1
ATOM 757 O O . THR A 1 93 ? 9.940 6.222 -7.151 1.00 91.56 93 THR A O 1
ATOM 760 N N . THR A 1 94 ? 11.578 4.980 -6.341 1.00 89.25 94 THR A N 1
ATOM 761 C CA . THR A 1 94 ? 12.611 5.669 -7.125 1.00 89.25 94 THR A CA 1
ATOM 762 C C . THR A 1 94 ? 12.544 5.378 -8.626 1.00 89.25 94 THR A C 1
ATOM 764 O O . THR A 1 94 ? 13.138 6.118 -9.403 1.00 89.25 94 THR A O 1
ATOM 767 N N . THR A 1 95 ? 11.871 4.303 -9.044 1.00 85.12 95 THR A N 1
ATOM 768 C CA . THR A 1 95 ? 11.939 3.792 -10.427 1.00 85.12 95 THR A CA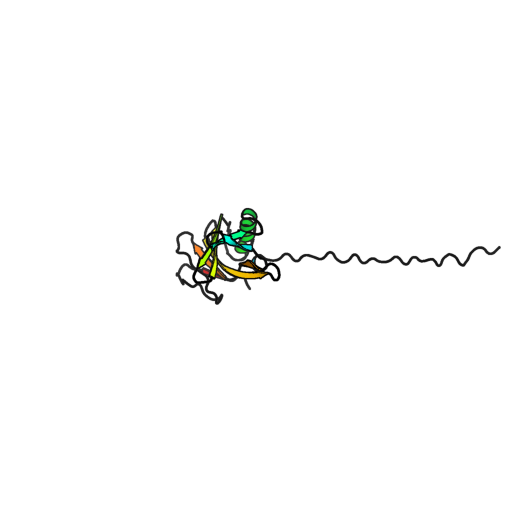 1
ATOM 769 C C . THR A 1 95 ? 10.583 3.401 -11.020 1.00 85.12 95 THR A C 1
ATOM 771 O O . THR A 1 95 ? 10.396 3.471 -12.235 1.00 85.12 95 THR A O 1
ATOM 774 N N . HIS A 1 96 ? 9.628 3.004 -10.181 1.00 87.44 96 HIS A N 1
ATOM 775 C CA . HIS A 1 96 ? 8.342 2.447 -10.595 1.00 87.44 96 HIS A CA 1
ATOM 776 C C . HIS A 1 96 ? 7.189 2.962 -9.735 1.00 87.44 96 HIS A C 1
ATOM 778 O O . HIS A 1 96 ? 7.354 3.238 -8.544 1.00 87.44 96 HIS A O 1
ATOM 784 N N . SER A 1 97 ? 6.003 2.989 -10.329 1.00 90.62 97 SER A N 1
ATOM 785 C CA . SER A 1 97 ? 4.743 3.096 -9.606 1.00 90.62 97 SER A CA 1
ATOM 786 C C . SER A 1 97 ? 4.155 1.695 -9.458 1.00 90.62 97 SER A C 1
ATOM 788 O O . SER A 1 97 ? 4.010 0.956 -10.433 1.00 90.62 97 SER A O 1
ATOM 790 N N . ILE A 1 98 ? 3.834 1.320 -8.223 1.00 90.75 98 ILE A N 1
ATOM 791 C CA . ILE A 1 98 ? 3.236 0.035 -7.862 1.00 90.75 98 ILE A CA 1
ATOM 792 C C . ILE A 1 98 ? 1.823 0.306 -7.361 1.00 90.75 98 ILE A C 1
ATOM 794 O O . ILE A 1 98 ? 1.636 1.035 -6.388 1.00 90.75 98 ILE A O 1
ATOM 798 N N . THR A 1 99 ? 0.830 -0.297 -8.001 1.00 92.06 99 THR A N 1
ATOM 799 C CA . THR A 1 99 ? -0.564 -0.241 -7.560 1.00 92.06 99 THR A CA 1
ATOM 800 C C . THR A 1 99 ? -0.967 -1.592 -6.999 1.00 92.06 99 THR A C 1
ATOM 802 O O . THR A 1 99 ? -0.900 -2.611 -7.686 1.00 92.06 99 THR A O 1
ATOM 805 N N . THR A 1 100 ? -1.415 -1.594 -5.750 1.00 91.88 100 THR A N 1
ATOM 806 C CA . THR A 1 100 ? -1.753 -2.801 -4.994 1.00 91.88 100 THR A CA 1
ATOM 807 C C . THR A 1 100 ? -3.219 -2.778 -4.597 1.00 91.88 100 THR A C 1
ATOM 809 O O . THR A 1 100 ? -3.698 -1.770 -4.078 1.00 91.88 100 THR A O 1
ATOM 812 N N . LEU A 1 101 ? -3.936 -3.884 -4.805 1.00 91.62 101 LEU A N 1
ATOM 813 C CA . LEU A 1 101 ? -5.308 -4.018 -4.311 1.00 91.62 101 LEU A CA 1
ATOM 814 C C . LEU A 1 101 ? -5.296 -4.094 -2.780 1.00 91.62 101 LEU A C 1
ATOM 816 O O . LEU A 1 101 ? -4.541 -4.876 -2.202 1.00 91.62 101 LEU A O 1
ATOM 820 N N . LEU A 1 102 ? -6.145 -3.310 -2.124 1.00 93.69 102 LEU A N 1
ATOM 821 C CA . LEU A 1 102 ? -6.359 -3.367 -0.683 1.00 93.69 102 LEU A CA 1
ATOM 822 C C . LEU A 1 102 ? -7.680 -4.063 -0.365 1.00 93.69 102 LEU A C 1
ATOM 824 O O . LEU A 1 102 ? -8.696 -3.859 -1.030 1.00 93.69 102 LEU A O 1
ATOM 828 N N . HIS A 1 103 ? -7.682 -4.842 0.711 1.00 91.75 103 HIS A N 1
ATOM 829 C CA . HIS A 1 103 ? -8.876 -5.506 1.212 1.00 91.75 103 HIS A CA 1
ATOM 830 C C . HIS A 1 103 ? -9.429 -4.764 2.422 1.00 91.75 103 HIS A C 1
ATOM 832 O O . HIS A 1 103 ? -8.733 -4.570 3.420 1.00 91.75 103 HIS A O 1
ATOM 838 N N . LYS A 1 104 ? -10.706 -4.382 2.340 1.00 92.38 104 LYS A N 1
ATOM 839 C CA . LYS A 1 104 ? -11.449 -3.840 3.475 1.00 92.38 104 LYS A CA 1
ATOM 840 C C . LYS A 1 104 ? -11.838 -4.975 4.415 1.00 92.38 104 LYS A C 1
ATOM 842 O O . LYS A 1 104 ? -12.494 -5.929 4.005 1.00 92.38 104 LYS A O 1
ATOM 847 N N . VAL A 1 105 ? -11.470 -4.849 5.683 1.00 91.62 105 VAL A N 1
ATOM 848 C CA . VAL A 1 105 ? -11.799 -5.811 6.737 1.00 91.62 105 VAL A CA 1
ATOM 849 C C . VAL A 1 105 ? -12.482 -5.111 7.905 1.00 91.62 105 VAL A C 1
ATOM 851 O O . VAL A 1 105 ? -12.149 -3.979 8.256 1.00 91.62 105 VAL A O 1
ATOM 854 N N . MET A 1 106 ? -13.442 -5.794 8.523 1.00 87.94 106 MET A N 1
ATOM 855 C CA . MET A 1 106 ? -14.117 -5.324 9.732 1.00 87.94 106 MET A CA 1
ATOM 856 C C . MET A 1 106 ? -13.562 -6.076 10.937 1.00 87.94 106 MET A C 1
ATOM 858 O O . MET A 1 106 ? -13.678 -7.300 11.021 1.00 87.94 106 MET A O 1
ATOM 862 N N . VAL A 1 107 ? -12.975 -5.350 11.889 1.00 80.50 107 VAL A N 1
ATOM 863 C CA . VAL A 1 107 ? -12.575 -5.942 13.171 1.00 80.50 107 VAL A CA 1
ATOM 864 C C . VAL A 1 107 ? -13.816 -6.050 14.050 1.00 80.50 107 VAL A C 1
ATOM 866 O O . VAL A 1 107 ? -14.493 -5.052 14.315 1.00 80.50 107 VAL A O 1
ATOM 869 N N . ARG A 1 108 ? -14.123 -7.275 14.495 1.00 69.94 108 ARG A N 1
ATOM 870 C CA . ARG A 1 108 ? -15.257 -7.538 15.391 1.00 69.94 108 ARG A CA 1
ATOM 871 C C . ARG A 1 108 ? -15.135 -6.676 16.655 1.00 69.94 108 ARG A C 1
ATOM 873 O O . ARG A 1 108 ? -14.032 -6.452 17.144 1.00 69.94 108 ARG A O 1
ATOM 880 N N . TYR A 1 109 ? -16.273 -6.207 17.164 1.00 75.56 109 TYR A N 1
ATOM 881 C CA . TYR A 1 109 ? -16.433 -5.405 18.391 1.00 75.56 109 TYR A CA 1
ATOM 882 C C . TYR A 1 109 ? -16.020 -3.927 18.330 1.00 75.56 109 TYR A C 1
ATOM 884 O O . TYR A 1 109 ? -16.498 -3.150 19.147 1.00 75.56 109 TYR A O 1
ATOM 892 N N . ILE A 1 110 ? -15.203 -3.507 17.360 1.00 79.44 110 ILE A N 1
ATOM 893 C CA . ILE A 1 110 ? -14.770 -2.099 17.229 1.00 79.44 110 ILE A CA 1
ATOM 894 C C . ILE A 1 110 ? -15.585 -1.365 16.141 1.00 79.44 110 ILE A C 1
ATOM 896 O O . ILE A 1 110 ? -15.481 -0.148 16.000 1.00 79.44 110 ILE A O 1
ATOM 900 N N . ASN A 1 111 ? -16.407 -2.093 15.362 1.00 80.56 111 ASN A N 1
ATOM 901 C CA . ASN A 1 111 ? -17.252 -1.587 14.261 1.00 80.56 111 ASN A CA 1
ATOM 902 C C . ASN A 1 111 ? -16.536 -0.589 13.337 1.00 80.56 111 ASN A C 1
ATOM 904 O O . ASN A 1 111 ? -17.137 0.307 12.754 1.00 80.56 111 ASN A O 1
ATOM 908 N N . THR A 1 112 ? -15.225 -0.764 13.204 1.00 85.25 112 THR A N 1
ATOM 909 C CA . THR A 1 112 ? -14.347 0.129 12.467 1.00 85.25 112 THR A CA 1
ATOM 910 C C . THR A 1 112 ? -13.765 -0.644 11.286 1.00 85.25 112 THR A C 1
ATOM 912 O O . THR A 1 112 ? -13.206 -1.727 11.498 1.00 85.25 112 THR A O 1
ATOM 915 N N . PRO A 1 113 ? -13.883 -0.117 10.057 1.00 91.75 113 PRO A N 1
ATOM 916 C CA . PRO A 1 113 ? -13.247 -0.705 8.893 1.00 91.75 113 PRO A CA 1
ATOM 917 C C . PRO A 1 113 ? -11.752 -0.380 8.834 1.00 91.75 113 PRO A C 1
ATOM 919 O O . PRO A 1 113 ? -11.317 0.746 9.085 1.00 91.75 113 PRO A O 1
ATOM 922 N N . TYR A 1 114 ? -10.975 -1.379 8.437 1.00 94.38 114 TYR A N 1
ATOM 923 C CA . TYR A 1 114 ? -9.538 -1.290 8.211 1.00 94.38 114 TYR A CA 1
ATOM 924 C C . TYR A 1 114 ? -9.190 -1.787 6.811 1.00 94.38 114 TYR A C 1
ATOM 926 O O . TYR A 1 114 ? -9.981 -2.482 6.172 1.00 94.38 114 TYR A O 1
ATOM 934 N N . LEU A 1 115 ? -7.993 -1.442 6.352 1.00 94.94 115 LEU A N 1
ATOM 935 C CA . LEU A 1 115 ? -7.422 -1.906 5.095 1.00 94.94 115 LEU A CA 1
ATOM 936 C C . LEU A 1 115 ? -6.238 -2.828 5.370 1.00 94.94 115 LEU A C 1
ATOM 938 O O . LEU A 1 115 ? -5.414 -2.540 6.239 1.00 94.94 115 LEU A O 1
ATOM 942 N N . ILE A 1 116 ? -6.153 -3.913 4.609 1.00 93.62 116 ILE A N 1
ATOM 943 C CA . ILE A 1 116 ? -5.017 -4.839 4.561 1.00 93.62 116 ILE A CA 1
ATOM 944 C C . ILE A 1 116 ? -4.462 -4.839 3.137 1.00 93.62 116 ILE A C 1
ATOM 946 O O . ILE A 1 116 ? -5.221 -4.719 2.173 1.00 93.62 116 ILE A O 1
ATOM 950 N N . ILE A 1 117 ? -3.145 -4.985 3.001 1.00 91.25 117 ILE A N 1
ATOM 951 C CA . ILE A 1 117 ? -2.497 -5.139 1.698 1.00 91.25 117 ILE A CA 1
ATOM 952 C C . ILE A 1 117 ? -2.834 -6.497 1.088 1.00 91.25 117 ILE A C 1
ATOM 954 O O . ILE A 1 117 ? -2.624 -7.541 1.698 1.00 91.25 117 ILE A O 1
ATOM 958 N N . GLY A 1 118 ? -3.387 -6.471 -0.123 1.00 86.81 118 GLY A N 1
ATOM 959 C CA . GLY A 1 118 ? -3.553 -7.660 -0.941 1.00 86.81 118 GLY A CA 1
ATOM 960 C C . GLY A 1 118 ? -2.230 -8.113 -1.552 1.00 86.81 118 GLY A C 1
ATOM 961 O O . GLY A 1 118 ? -1.185 -7.491 -1.393 1.00 86.81 118 GLY A O 1
ATOM 962 N N . THR A 1 119 ? -2.292 -9.213 -2.291 1.00 82.69 119 THR A N 1
ATOM 963 C CA . THR A 1 119 ? -1.101 -9.860 -2.880 1.00 82.69 119 THR A CA 1
ATOM 964 C C . THR A 1 119 ? -0.972 -9.632 -4.383 1.00 82.69 119 THR A C 1
ATOM 966 O O . THR A 1 119 ? -0.063 -10.149 -5.026 1.00 82.69 119 THR A O 1
ATOM 969 N N . ASN A 1 120 ? -1.879 -8.823 -4.934 1.00 82.56 120 ASN A N 1
ATOM 970 C CA . ASN A 1 120 ? -1.974 -8.518 -6.351 1.00 82.56 120 ASN A CA 1
ATOM 971 C C . ASN A 1 120 ? -1.436 -7.115 -6.599 1.00 82.56 120 ASN A C 1
ATOM 973 O O . ASN A 1 120 ? -2.023 -6.130 -6.134 1.00 82.56 120 ASN A O 1
ATOM 977 N N . HIS A 1 121 ? -0.338 -7.048 -7.344 1.00 87.44 121 HIS A N 1
ATOM 978 C CA . HIS A 1 121 ? 0.376 -5.817 -7.637 1.00 87.44 121 HIS A CA 1
ATOM 979 C C . HIS A 1 121 ? 0.484 -5.637 -9.152 1.00 87.44 121 HIS A C 1
ATOM 981 O O . HIS A 1 121 ? 0.808 -6.581 -9.877 1.00 87.44 121 HIS A O 1
ATOM 987 N N . CYS A 1 122 ? 0.248 -4.415 -9.615 1.00 87.75 122 CYS A N 1
ATOM 988 C CA . CYS A 1 122 ? 0.530 -3.992 -10.980 1.00 87.75 122 CYS A CA 1
ATOM 989 C C . CYS A 1 122 ? 1.622 -2.925 -10.932 1.00 87.75 122 CYS A C 1
ATOM 991 O O . CYS A 1 122 ? 1.533 -1.973 -10.155 1.00 87.75 122 CYS A O 1
ATOM 993 N N . ILE A 1 123 ? 2.667 -3.108 -11.733 1.00 86.69 123 ILE A N 1
ATOM 994 C CA . ILE A 1 123 ? 3.874 -2.285 -11.728 1.00 86.69 123 ILE A CA 1
ATOM 995 C C . ILE A 1 123 ? 4.038 -1.641 -13.094 1.00 86.69 123 ILE A C 1
ATOM 997 O O . ILE A 1 123 ? 3.914 -2.307 -14.122 1.00 86.69 123 ILE A O 1
ATOM 1001 N N . VAL A 1 124 ? 4.336 -0.347 -13.088 1.00 87.12 124 VAL A N 1
ATOM 1002 C CA . VAL A 1 124 ? 4.636 0.439 -14.284 1.00 87.12 124 VAL A CA 1
ATO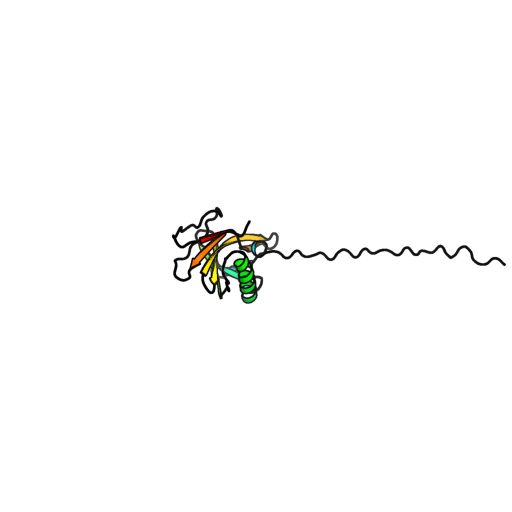M 1003 C C . VAL A 1 124 ? 5.830 1.355 -14.021 1.00 87.12 124 VAL A C 1
ATOM 1005 O O . VAL A 1 124 ? 6.091 1.744 -12.882 1.00 87.12 124 VAL A O 1
ATOM 1008 N N . ALA A 1 125 ? 6.566 1.724 -15.067 1.00 83.25 125 ALA A N 1
ATOM 1009 C CA . ALA A 1 125 ? 7.587 2.766 -14.957 1.00 83.25 125 ALA A CA 1
ATOM 1010 C C . ALA A 1 125 ? 6.927 4.140 -14.712 1.00 83.25 125 ALA A C 1
ATOM 1012 O O . ALA A 1 125 ? 5.813 4.371 -15.179 1.00 83.25 125 ALA A O 1
ATOM 1013 N N . HIS A 1 126 ? 7.619 5.073 -14.043 1.00 78.06 126 HIS A N 1
ATOM 1014 C CA . HIS A 1 126 ? 7.087 6.401 -13.651 1.00 78.06 126 HIS A CA 1
ATOM 1015 C C . HIS A 1 126 ? 6.491 7.258 -14.786 1.00 78.06 126 HIS A C 1
ATOM 1017 O O . HIS A 1 126 ? 5.773 8.217 -14.520 1.00 78.06 126 HIS A O 1
ATOM 1023 N N . HIS A 1 127 ? 6.780 6.935 -16.045 1.00 69.62 127 HIS A N 1
ATOM 1024 C CA . HIS A 1 127 ? 6.305 7.679 -17.218 1.00 69.62 127 HIS A CA 1
ATOM 1025 C C . HIS A 1 127 ? 5.2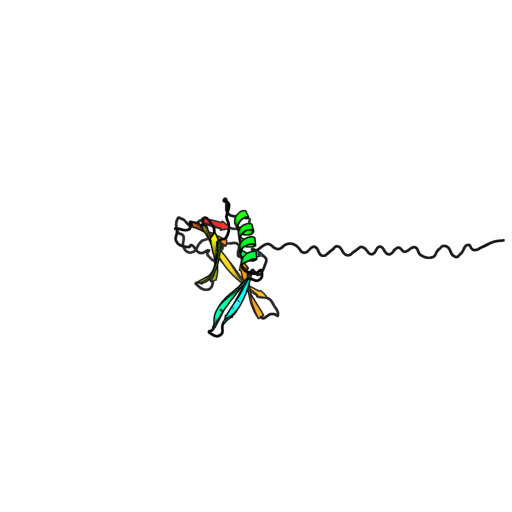02 6.956 -17.998 1.00 69.62 127 HIS A C 1
ATOM 1027 O O . HIS A 1 127 ? 4.824 7.384 -19.084 1.00 69.62 127 HIS A O 1
ATOM 1033 N N . SER A 1 128 ? 4.712 5.836 -17.475 1.00 75.88 128 SER A N 1
ATOM 1034 C CA . SER A 1 128 ? 3.598 5.085 -18.047 1.00 75.88 128 SER A CA 1
ATOM 1035 C C . SER A 1 128 ? 2.302 5.417 -17.314 1.00 75.88 128 SER A C 1
ATOM 1037 O O . SER A 1 128 ? 2.321 5.838 -16.157 1.00 75.88 128 SER A O 1
ATOM 1039 N N . ASN A 1 129 ? 1.162 5.206 -17.972 1.00 79.44 129 ASN A N 1
ATOM 1040 C CA . ASN A 1 129 ? -0.120 5.339 -17.288 1.00 79.44 129 ASN A CA 1
ATOM 1041 C C . ASN A 1 129 ? -0.222 4.308 -16.160 1.00 79.44 129 ASN A C 1
ATOM 1043 O O . ASN A 1 129 ? 0.298 3.193 -16.267 1.00 79.44 129 ASN A O 1
ATOM 1047 N N . LEU A 1 130 ? -0.927 4.680 -15.092 1.00 79.62 130 LEU A N 1
ATOM 1048 C CA . LEU A 1 130 ? -1.193 3.770 -13.987 1.00 79.62 130 LEU A CA 1
ATOM 1049 C C . LEU A 1 130 ? -2.007 2.564 -14.457 1.00 79.62 130 LEU A C 1
ATOM 1051 O O . LEU A 1 130 ? -2.825 2.648 -15.370 1.00 79.62 130 LEU A O 1
ATOM 1055 N N . CYS A 1 131 ? -1.766 1.445 -13.789 1.00 83.25 131 CYS A N 1
ATOM 1056 C CA . CYS A 1 131 ? -2.392 0.168 -14.070 1.00 83.25 131 CYS A CA 1
ATOM 1057 C C . CYS A 1 131 ? -2.924 -0.408 -12.759 1.00 83.25 131 CYS A C 1
ATOM 1059 O O . CYS A 1 131 ? -2.203 -0.432 -11.760 1.00 83.25 131 CYS A O 1
ATOM 1061 N N . TYR A 1 132 ? -4.176 -0.864 -12.753 1.00 84.62 132 TYR A N 1
ATOM 1062 C CA . TYR A 1 132 ? -4.852 -1.326 -11.540 1.00 84.62 132 TYR A CA 1
ATOM 1063 C C . TYR A 1 132 ? -4.998 -2.848 -11.524 1.00 84.62 132 TYR A C 1
ATOM 1065 O O . TYR A 1 132 ? -5.400 -3.416 -12.535 1.00 84.62 132 TYR A O 1
ATOM 1073 N N . PRO A 1 133 ? -4.734 -3.534 -10.400 1.00 83.69 133 PRO A N 1
ATOM 1074 C CA . PRO A 1 133 ? -5.008 -4.963 -10.281 1.00 83.69 133 PRO A CA 1
ATOM 1075 C C . PRO A 1 133 ? -6.512 -5.250 -10.314 1.00 83.69 133 PRO A C 1
ATOM 1077 O O . PRO A 1 133 ? -7.312 -4.541 -9.699 1.00 83.69 133 PRO A O 1
ATOM 1080 N N . HIS A 1 134 ? -6.894 -6.306 -11.027 1.00 78.69 134 HIS A N 1
ATOM 1081 C CA . HIS A 1 134 ? -8.256 -6.827 -11.035 1.00 78.69 134 HIS A CA 1
ATOM 1082 C C . HIS A 1 134 ? -8.503 -7.678 -9.775 1.00 78.69 134 HIS A C 1
ATOM 1084 O O . HIS A 1 134 ? -7.575 -8.219 -9.165 1.00 78.69 134 HIS A O 1
ATOM 1090 N N . GLN A 1 135 ? -9.767 -7.790 -9.358 1.00 73.56 135 GLN A N 1
ATOM 1091 C CA . GLN A 1 135 ? -10.155 -8.530 -8.147 1.00 73.56 135 GLN A CA 1
ATOM 1092 C C . GLN A 1 135 ? -9.912 -10.044 -8.245 1.00 73.56 135 GLN A C 1
ATOM 1094 O O . GLN A 1 135 ? -9.796 -10.710 -7.220 1.00 73.56 135 GLN A O 1
ATOM 1099 N N . ASP A 1 136 ? -9.811 -10.585 -9.460 1.00 69.00 136 ASP A N 1
ATOM 1100 C CA . ASP A 1 136 ? -9.525 -12.007 -9.708 1.00 69.00 136 ASP A CA 1
ATOM 1101 C C . ASP A 1 136 ? -8.119 -12.434 -9.249 1.00 69.00 136 ASP A C 1
ATOM 1103 O O . ASP A 1 136 ? -7.810 -13.623 -9.217 1.00 69.00 136 ASP A O 1
ATOM 1107 N N . GLY A 1 137 ? -7.250 -11.468 -8.930 1.00 61.19 137 GLY A N 1
ATOM 1108 C CA . GLY A 1 137 ? -5.840 -11.682 -8.608 1.00 61.19 137 GLY A CA 1
ATOM 1109 C C . GLY A 1 137 ? -5.009 -12.278 -9.740 1.00 61.19 137 GLY A C 1
ATOM 1110 O O . GLY A 1 137 ? -3.848 -12.658 -9.568 1.00 61.19 137 GLY A O 1
ATOM 1111 N N . MET A 1 138 ? -5.591 -12.348 -10.928 1.00 59.97 138 MET A N 1
ATOM 1112 C CA . MET A 1 138 ? -5.030 -12.969 -12.112 1.00 59.97 138 MET A CA 1
ATOM 1113 C C . MET A 1 138 ? -4.610 -11.908 -13.124 1.00 59.97 138 MET A C 1
ATOM 1115 O O . MET A 1 138 ? -3.552 -12.076 -13.728 1.00 59.97 138 MET A O 1
ATOM 1119 N N . ASN A 1 139 ? -5.336 -10.791 -13.203 1.00 65.12 139 ASN A N 1
ATOM 1120 C CA . ASN A 1 139 ? -5.173 -9.770 -14.233 1.00 65.12 139 ASN A CA 1
ATOM 1121 C C . ASN A 1 139 ? -4.965 -8.361 -13.658 1.00 65.12 139 ASN A C 1
ATOM 1123 O O . ASN A 1 139 ? -5.287 -8.083 -12.503 1.00 65.12 139 ASN A O 1
ATOM 1127 N N . CYS A 1 140 ? -4.461 -7.452 -14.490 1.00 75.62 140 CYS A N 1
ATOM 1128 C CA . CYS A 1 140 ? -4.608 -6.014 -14.283 1.00 75.62 140 CYS A CA 1
ATOM 1129 C C . CYS A 1 140 ? -5.755 -5.506 -15.180 1.00 75.62 140 CYS A C 1
ATOM 1131 O O . CYS A 1 140 ? -5.892 -5.964 -16.312 1.00 75.62 140 CYS A O 1
ATOM 1133 N N . ILE A 1 141 ? -6.598 -4.614 -14.654 1.00 64.12 141 ILE A N 1
ATOM 1134 C CA . ILE A 1 141 ? -7.832 -4.091 -15.268 1.00 64.12 141 ILE A CA 1
ATOM 1135 C C . ILE A 1 141 ? -7.521 -3.374 -16.581 1.00 64.12 141 ILE A C 1
ATOM 1137 O O . ILE A 1 141 ? -8.170 -3.619 -17.593 1.00 64.12 141 ILE A O 1
ATOM 1141 N N . ASP A 1 142 ? -6.494 -2.531 -16.563 1.00 60.28 142 ASP A N 1
ATOM 1142 C CA . ASP A 1 142 ? -6.037 -1.795 -17.731 1.00 60.28 142 ASP A CA 1
ATOM 1143 C C . ASP A 1 142 ? -4.785 -2.499 -18.245 1.00 60.28 142 ASP A C 1
ATOM 1145 O O . ASP A 1 142 ? -3.674 -2.186 -17.820 1.00 60.28 142 ASP A O 1
ATOM 1149 N N . GLN A 1 143 ? -4.962 -3.510 -19.103 1.00 55.97 143 GLN A N 1
ATOM 1150 C CA . GLN A 1 143 ? -3.865 -4.249 -19.740 1.00 55.97 143 GLN A CA 1
ATOM 1151 C C . GLN A 1 143 ? -3.080 -3.328 -20.689 1.00 55.97 143 GLN A C 1
ATOM 1153 O O . GLN A 1 143 ? -3.176 -3.415 -21.910 1.00 55.97 143 GLN A O 1
ATOM 1158 N N . GLN A 1 144 ? -2.316 -2.397 -20.127 1.00 56.94 144 GLN A N 1
ATOM 1159 C CA . GLN A 1 144 ? -1.350 -1.617 -20.878 1.00 56.94 144 GLN A CA 1
ATOM 1160 C C . GLN A 1 144 ? -0.128 -2.502 -21.149 1.00 56.94 144 GLN A C 1
ATOM 1162 O O . GLN A 1 144 ? 0.283 -3.251 -20.260 1.00 56.94 144 GLN A O 1
ATOM 1167 N N . PRO A 1 145 ? 0.505 -2.404 -22.330 1.00 56.28 145 PRO A N 1
ATOM 1168 C CA . PRO A 1 145 ? 1.654 -3.241 -22.694 1.00 56.28 145 PRO A CA 1
ATOM 1169 C C . PRO A 1 145 ? 2.852 -3.097 -21.737 1.00 56.28 145 PRO A C 1
ATOM 1171 O O . PRO A 1 145 ? 3.715 -3.968 -21.691 1.00 56.28 145 PRO A O 1
ATOM 1174 N N . HIS A 1 146 ? 2.900 -2.018 -20.951 1.00 64.69 146 HIS A N 1
ATOM 1175 C CA . HIS A 1 146 ? 3.945 -1.745 -19.960 1.00 64.69 146 HIS A CA 1
ATOM 1176 C C . HIS A 1 146 ? 3.575 -2.164 -18.531 1.00 64.69 146 HIS A C 1
ATOM 1178 O O . HIS A 1 146 ? 4.357 -1.940 -17.610 1.00 64.69 146 HIS A O 1
ATOM 1184 N N . CYS A 1 147 ? 2.391 -2.746 -18.329 1.00 71.75 147 CYS A N 1
ATOM 1185 C CA . CYS A 1 147 ? 1.942 -3.188 -17.021 1.00 71.75 147 CYS A CA 1
ATOM 1186 C C . CYS A 1 147 ? 2.472 -4.590 -16.715 1.00 71.75 147 CYS A C 1
ATOM 1188 O O . CYS A 1 147 ? 2.086 -5.572 -17.350 1.00 71.75 147 CYS A O 1
ATOM 1190 N N . GLN A 1 148 ? 3.353 -4.687 -15.721 1.00 74.00 148 GLN A N 1
ATOM 1191 C CA . GLN A 1 148 ? 3.846 -5.964 -15.219 1.00 74.00 148 GLN A CA 1
ATOM 1192 C C . GLN A 1 148 ? 3.067 -6.374 -13.974 1.00 74.00 148 GLN A C 1
ATOM 1194 O O . GLN A 1 148 ? 2.940 -5.607 -13.018 1.00 74.00 148 GLN A O 1
ATOM 1199 N N . LYS A 1 149 ? 2.565 -7.608 -13.968 1.00 72.94 149 LYS A N 1
ATOM 1200 C CA . LYS A 1 149 ? 1.931 -8.202 -12.793 1.00 72.94 149 LYS A CA 1
ATOM 1201 C C . LYS A 1 149 ? 2.981 -8.872 -11.916 1.00 72.94 149 LYS A C 1
ATOM 1203 O O . LYS A 1 149 ? 3.774 -9.669 -12.411 1.00 72.94 149 LYS A O 1
ATOM 1208 N N . ILE A 1 150 ? 2.890 -8.649 -10.607 1.00 70.19 150 ILE A N 1
ATOM 1209 C CA . ILE A 1 150 ? 3.615 -9.436 -9.607 1.00 70.19 150 ILE A CA 1
ATOM 1210 C C . ILE A 1 150 ? 2.622 -9.941 -8.553 1.00 70.19 150 ILE A C 1
ATOM 1212 O O . ILE A 1 150 ? 1.831 -9.166 -8.018 1.00 70.19 150 ILE A O 1
ATOM 1216 N N . ASN A 1 151 ? 2.643 -11.251 -8.282 1.00 63.97 151 ASN A N 1
ATOM 1217 C CA . ASN A 1 151 ? 1.903 -11.864 -7.177 1.00 63.97 151 ASN A CA 1
ATOM 1218 C C . ASN A 1 151 ? 2.884 -12.184 -6.046 1.00 63.97 151 ASN A C 1
ATOM 1220 O O . ASN A 1 151 ? 3.887 -12.859 -6.273 1.00 63.97 151 ASN A O 1
ATOM 1224 N N . SER A 1 152 ? 2.608 -11.685 -4.844 1.00 64.00 152 SER A N 1
ATOM 1225 C CA . SER A 1 152 ? 3.455 -11.910 -3.667 1.00 64.00 152 SER A CA 1
ATOM 1226 C C . SER A 1 152 ? 3.167 -13.229 -2.937 1.00 64.00 152 SER A C 1
ATOM 1228 O O . SER A 1 152 ? 3.963 -13.636 -2.089 1.00 64.00 152 SER A O 1
ATOM 1230 N N . LYS A 1 153 ? 2.082 -13.941 -3.279 1.00 63.88 153 LYS A N 1
ATOM 1231 C CA . LYS A 1 153 ? 1.868 -15.338 -2.873 1.00 63.88 153 LYS A CA 1
ATOM 1232 C C . LYS A 1 153 ? 2.578 -16.268 -3.859 1.00 63.88 153 LYS A C 1
ATOM 1234 O O . LYS A 1 153 ? 2.212 -16.309 -5.032 1.00 63.88 153 LYS A O 1
ATOM 1239 N N . LYS A 1 154 ? 3.589 -16.988 -3.366 1.00 48.69 154 LYS A N 1
ATOM 1240 C CA . LYS A 1 154 ? 4.149 -18.168 -4.040 1.00 48.69 154 LYS A CA 1
ATOM 1241 C C . LYS A 1 154 ? 3.152 -19.319 -4.026 1.00 48.69 154 LYS A C 1
ATOM 1243 O O . LYS A 1 154 ? 2.464 -19.466 -2.990 1.00 48.69 154 LYS A O 1
#

Sequence (154 aa):
MKTLLISLLFSTSCLAQQEASPLTYRTRTLDQKNIAKIHLDKEGSQTYTYLSGEKDFLKELTQYYQAIVPYTIQVQSTAINYIKDNYYLQTNTTTHSITTLLHKVMVRYINTPYLIIGTNHCIVAHHSNLCYPHQDGMNCIDQQPHCQKINSKK

pLDDT: mean 78.74, std 15.21, range [46.0, 95.75]

Organism: NCBI:txid702745

Foldseek 3Di:
DDDDPPPPPPDPPVPPPVPPPPPPPPDDAQQRDFQWWWDQDPVRDIDIDGPVHDVVSQVSVQVLVPVWDPDRWRWDDWDWDQDPNWIWIWTDTPWKTKIWTWDWDADPPVRTITIGTAQKIKIATPPDDDWYGDPVSPDIPPPDPRIDIIGSPD

Radius of gyration: 25.92 Å; chains: 1; bounding box: 41×58×95 Å

Secondary structure (DSSP, 8-state):
-----SSS----------PPPP---PPPPGGGSEEEEEEE-TTS-EEEEETT-HHHHHHHHHHHHHTTSSS---EEEEEEEEETTEEEEEEEESSEEEEEEEEEEEETTTTEEEEEEEEEEEEEETTSPP--B-TTSS-BSS--TT-EEEES--